Protein AF-A0AAF0S2F6-F1 (afdb_monomer_lite)

pLDDT: mean 93.18, std 7.55, range [54.91, 98.75]

Radius of gyration: 14.47 Å; chains: 1; bounding box: 45×30×40 Å

Sequence (136 aa):
MTTYDRIAYRNGTSTPASVTVEMDLTSPDHQVRYTVTVLLLGTEHTATAYDAFEALSLVRTALDREGWLLGVQGARIDVWASNMARQQGGGMRAYRLRRGRRPRFKDLVDVFAPADECLSTVQAQRAFVKAKFPDA

Structure (mmCIF, N/CA/C/O backbone):
data_AF-A0AAF0S2F6-F1
#
_entry.id   AF-A0AAF0S2F6-F1
#
loop_
_atom_site.group_PDB
_atom_site.id
_atom_site.type_symbol
_atom_site.label_atom_id
_atom_site.label_alt_id
_atom_site.label_comp_id
_atom_site.label_asym_id
_atom_site.label_entity_id
_atom_site.label_seq_id
_atom_site.pdbx_PDB_ins_code
_atom_site.Cartn_x
_atom_site.Cartn_y
_atom_site.Cartn_z
_atom_site.occupancy
_atom_site.B_iso_or_equiv
_atom_site.auth_seq_id
_atom_site.auth_comp_id
_atom_site.auth_asym_id
_atom_site.auth_atom_id
_atom_site.pdbx_PDB_model_num
ATOM 1 N N . MET A 1 1 ? 9.903 13.432 3.931 1.00 91.12 1 MET A N 1
ATOM 2 C CA . MET A 1 1 ? 8.656 12.893 4.509 1.00 91.12 1 MET A CA 1
ATOM 3 C C . MET A 1 1 ? 7.473 13.479 3.755 1.00 91.12 1 MET A C 1
ATOM 5 O O . MET A 1 1 ? 7.489 14.677 3.502 1.00 91.12 1 MET A O 1
ATOM 9 N N . THR A 1 2 ? 6.490 12.660 3.384 1.00 96.25 2 THR A N 1
ATOM 10 C CA . THR A 1 2 ? 5.222 13.098 2.772 1.00 96.25 2 THR A CA 1
ATOM 11 C C . THR A 1 2 ? 4.067 12.391 3.468 1.00 96.25 2 THR A C 1
ATOM 13 O O . THR A 1 2 ? 4.144 11.180 3.655 1.00 96.25 2 THR A O 1
ATOM 16 N N . THR A 1 3 ? 3.003 13.114 3.811 1.00 97.75 3 THR A N 1
ATOM 17 C CA . THR A 1 3 ? 1.815 12.553 4.470 1.00 97.75 3 THR A CA 1
ATOM 18 C C . THR A 1 3 ? 0.588 12.711 3.581 1.00 97.75 3 THR A C 1
ATOM 20 O O . THR A 1 3 ? 0.428 13.717 2.891 1.00 97.75 3 THR A O 1
ATOM 23 N N . TYR A 1 4 ? -0.268 11.696 3.588 1.00 98.12 4 TYR A N 1
ATOM 24 C CA . TYR A 1 4 ? -1.464 11.599 2.772 1.00 98.12 4 TYR A CA 1
ATOM 25 C C . TYR A 1 4 ? -2.674 11.255 3.641 1.00 98.12 4 TYR A C 1
ATOM 27 O O . TYR A 1 4 ? -2.696 10.199 4.276 1.00 98.12 4 TYR A O 1
ATOM 35 N N . ASP A 1 5 ? -3.713 12.084 3.589 1.00 98.25 5 ASP A N 1
ATOM 36 C CA . ASP A 1 5 ? -5.008 11.748 4.183 1.00 98.25 5 ASP A CA 1
ATOM 37 C C . ASP A 1 5 ? -5.757 10.782 3.273 1.00 98.25 5 ASP A C 1
ATOM 39 O O . ASP A 1 5 ? -6.025 11.068 2.102 1.00 98.25 5 ASP A O 1
ATOM 43 N N . ARG A 1 6 ? -6.057 9.595 3.786 1.00 98.12 6 ARG A N 1
ATOM 44 C CA . ARG A 1 6 ? -6.704 8.512 3.050 1.00 98.12 6 ARG A CA 1
ATOM 45 C C . ARG A 1 6 ? -7.872 7.957 3.843 1.00 98.12 6 ARG A C 1
ATOM 47 O O . ARG A 1 6 ? -8.136 8.338 4.978 1.00 98.12 6 ARG A O 1
ATOM 54 N N . ILE A 1 7 ? -8.597 7.061 3.197 1.00 98.31 7 ILE A N 1
ATOM 55 C CA . ILE A 1 7 ? -9.721 6.350 3.787 1.00 98.31 7 ILE A CA 1
ATOM 56 C C . ILE A 1 7 ? -9.355 4.874 3.835 1.00 98.31 7 ILE A C 1
ATOM 58 O O . ILE A 1 7 ? -8.793 4.358 2.876 1.00 98.31 7 ILE A O 1
ATOM 62 N N . ALA A 1 8 ? -9.652 4.191 4.932 1.00 97.94 8 ALA A N 1
ATOM 63 C CA . ALA A 1 8 ? -9.626 2.737 5.009 1.00 97.94 8 ALA A CA 1
ATOM 64 C C . ALA A 1 8 ? -11.059 2.201 5.027 1.00 97.94 8 ALA A C 1
ATOM 66 O O . ALA A 1 8 ? -11.951 2.809 5.622 1.00 97.94 8 ALA A O 1
ATOM 67 N N . TYR A 1 9 ? -11.274 1.058 4.383 1.00 98.06 9 TYR A N 1
ATOM 68 C CA . TYR A 1 9 ? -12.586 0.450 4.191 1.00 98.06 9 TYR A CA 1
ATOM 69 C C . TYR A 1 9 ? -12.634 -0.943 4.815 1.00 98.06 9 TYR A C 1
ATOM 71 O O . TYR A 1 9 ? -11.701 -1.727 4.656 1.00 98.06 9 TYR A O 1
ATOM 79 N N . ARG A 1 10 ? -13.734 -1.269 5.495 1.00 96.50 10 ARG A N 1
ATOM 80 C CA . ARG A 1 10 ? -14.004 -2.601 6.053 1.00 96.50 10 ARG A CA 1
ATOM 81 C C . ARG A 1 10 ? -15.504 -2.847 6.105 1.00 96.50 10 ARG A C 1
ATOM 83 O O . ARG A 1 10 ? -16.221 -2.095 6.754 1.00 96.50 10 ARG A O 1
ATOM 90 N N . ASN A 1 11 ? -15.971 -3.914 5.454 1.00 91.06 11 ASN A N 1
ATOM 91 C CA . ASN A 1 11 ? -17.368 -4.377 5.492 1.00 91.06 11 ASN A CA 1
ATOM 92 C C . ASN A 1 11 ? -18.421 -3.272 5.247 1.00 91.06 11 ASN A C 1
ATOM 94 O O . ASN A 1 11 ? -19.433 -3.215 5.938 1.00 91.06 11 ASN A O 1
ATOM 98 N N . GLY A 1 12 ? -18.177 -2.381 4.280 1.00 88.00 12 GLY A N 1
ATOM 99 C CA . GLY A 1 12 ? -19.084 -1.270 3.949 1.00 88.00 12 GLY A CA 1
ATOM 100 C C . GLY A 1 12 ? -18.919 -0.016 4.816 1.00 88.00 12 GLY A C 1
ATOM 101 O O . GLY A 1 12 ? -19.514 1.011 4.507 1.00 88.00 12 GLY A O 1
ATOM 102 N N . THR A 1 13 ? -18.074 -0.062 5.847 1.00 93.12 13 THR A N 1
ATOM 103 C CA . THR A 1 13 ? -17.700 1.101 6.658 1.00 93.12 13 THR A CA 1
ATOM 104 C C . THR A 1 13 ? -16.401 1.713 6.149 1.00 93.12 13 THR A C 1
ATOM 106 O O . THR A 1 13 ? -15.488 0.998 5.731 1.00 93.12 13 THR A O 1
ATOM 109 N N . SER A 1 14 ? -16.296 3.037 6.234 1.00 96.31 14 SER A N 1
ATOM 110 C CA . SER A 1 14 ? -15.080 3.798 5.950 1.00 96.31 14 SER A CA 1
ATOM 111 C C . SER A 1 14 ? -14.609 4.563 7.183 1.00 96.31 14 SER A C 1
ATOM 113 O O . SER A 1 14 ? -15.433 5.097 7.923 1.00 96.31 14 SER A O 1
ATOM 115 N N . THR A 1 15 ? -13.299 4.681 7.371 1.00 97.69 15 THR A N 1
ATOM 116 C CA . THR A 1 15 ? -12.700 5.521 8.415 1.00 97.69 15 THR A CA 1
ATOM 117 C C . THR A 1 15 ? -11.495 6.285 7.865 1.00 97.69 15 THR A C 1
ATOM 119 O O . THR A 1 15 ? -10.805 5.760 6.986 1.00 97.69 15 THR A O 1
ATOM 122 N N . PRO A 1 16 ? -11.206 7.501 8.358 1.00 98.31 16 PRO A N 1
ATOM 123 C CA . PRO A 1 16 ? -9.965 8.189 8.033 1.00 98.31 16 PRO A CA 1
ATOM 124 C C . PRO A 1 16 ? -8.732 7.374 8.436 1.00 98.31 16 PRO A C 1
ATOM 126 O O . PRO A 1 16 ? -8.736 6.679 9.457 1.00 98.31 16 PRO A O 1
ATOM 129 N N . ALA A 1 17 ? -7.682 7.494 7.632 1.00 98.19 17 ALA A N 1
ATOM 130 C CA . ALA A 1 17 ? -6.355 6.957 7.879 1.00 98.19 17 ALA A CA 1
ATOM 131 C C . ALA A 1 17 ? -5.308 7.957 7.381 1.00 98.19 17 ALA A C 1
ATOM 133 O O . ALA A 1 17 ? -5.474 8.543 6.311 1.00 98.19 17 ALA A O 1
ATOM 134 N N . SER A 1 18 ? -4.208 8.117 8.106 1.00 98.44 18 SER A N 1
ATOM 135 C CA . SER A 1 18 ? -3.081 8.931 7.644 1.00 98.44 18 SER A CA 1
ATOM 136 C C . SER A 1 18 ? -1.962 8.014 7.180 1.00 98.44 18 SER A C 1
ATOM 138 O O . SER A 1 18 ? -1.573 7.100 7.901 1.00 98.44 18 SER A O 1
ATOM 140 N N . VAL A 1 19 ? -1.451 8.242 5.973 1.00 98.62 19 VAL A N 1
ATOM 141 C CA . VAL A 1 19 ? -0.334 7.480 5.405 1.00 98.62 19 VAL A CA 1
ATOM 142 C C . VAL A 1 19 ? 0.876 8.394 5.319 1.00 98.62 19 VAL A C 1
ATOM 144 O O . VAL A 1 19 ? 0.853 9.361 4.563 1.00 98.62 19 VAL A O 1
ATOM 147 N N . THR A 1 20 ? 1.938 8.088 6.049 1.00 98.56 20 THR A N 1
ATOM 148 C CA . THR A 1 20 ? 3.205 8.821 5.997 1.00 98.56 20 THR A CA 1
ATOM 149 C C . THR A 1 20 ? 4.248 7.978 5.280 1.00 98.56 20 THR A C 1
ATOM 151 O O . THR A 1 20 ? 4.381 6.784 5.538 1.00 98.56 20 THR A O 1
ATOM 154 N N . VAL A 1 21 ? 4.969 8.600 4.350 1.00 97.94 21 VAL A N 1
ATOM 155 C CA . VAL A 1 21 ? 6.033 7.983 3.561 1.00 97.94 21 VAL A CA 1
ATOM 156 C C . VAL A 1 21 ? 7.319 8.761 3.778 1.00 97.94 21 VAL A C 1
ATOM 158 O O . VAL A 1 21 ? 7.416 9.964 3.501 1.00 97.94 21 VAL A O 1
ATOM 161 N N . GLU A 1 22 ? 8.328 8.055 4.253 1.00 96.75 22 GLU A N 1
ATOM 162 C CA . GLU A 1 22 ? 9.657 8.575 4.518 1.00 96.75 22 GLU A CA 1
ATOM 163 C C . GLU A 1 22 ? 10.671 7.843 3.657 1.00 96.75 22 GLU A C 1
ATOM 165 O O . GLU A 1 22 ? 10.568 6.639 3.443 1.00 96.75 22 GLU A O 1
ATOM 170 N N . MET A 1 23 ? 11.633 8.600 3.142 1.00 94.25 23 MET A N 1
ATOM 171 C CA . MET A 1 23 ? 12.762 8.079 2.391 1.00 94.25 23 MET A CA 1
ATOM 172 C C . MET A 1 23 ? 14.011 8.406 3.192 1.00 94.25 23 MET A C 1
ATOM 174 O O . MET A 1 23 ? 14.263 9.579 3.476 1.00 94.25 23 MET A O 1
ATOM 178 N N . ASP A 1 24 ? 14.764 7.374 3.537 1.00 91.19 24 ASP A N 1
ATOM 179 C CA . ASP A 1 24 ? 16.076 7.478 4.145 1.00 91.19 24 ASP A CA 1
ATOM 180 C C . ASP A 1 24 ? 17.153 7.239 3.079 1.00 91.19 24 ASP A C 1
ATOM 182 O O . ASP A 1 24 ? 17.172 6.206 2.402 1.00 91.19 24 ASP A O 1
ATOM 186 N N . LEU A 1 25 ? 18.029 8.232 2.926 1.00 85.38 25 LEU A N 1
ATOM 187 C CA . LEU A 1 25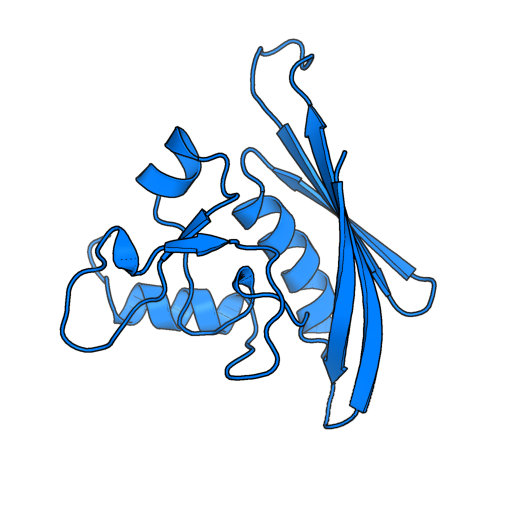 ? 19.181 8.223 2.024 1.00 85.38 25 LEU A CA 1
ATOM 188 C C . LEU A 1 25 ? 20.513 8.124 2.784 1.00 85.38 25 LEU A C 1
ATOM 190 O O . LEU A 1 25 ? 21.562 8.069 2.148 1.00 85.38 25 LEU A O 1
ATOM 194 N N . THR A 1 26 ? 20.497 8.149 4.120 1.00 83.19 26 THR A N 1
ATOM 195 C CA . THR A 1 26 ? 21.704 8.238 4.955 1.00 83.19 26 THR A CA 1
ATOM 196 C C . THR A 1 26 ? 22.139 6.891 5.525 1.00 83.19 26 THR A C 1
ATOM 198 O O . THR A 1 26 ? 23.084 6.835 6.315 1.00 83.19 26 THR A O 1
ATOM 201 N N . SER A 1 27 ? 21.485 5.799 5.115 1.00 75.75 27 SER A N 1
ATOM 202 C CA . SER A 1 27 ? 21.837 4.452 5.556 1.00 75.75 27 SER A CA 1
ATOM 203 C C . SER A 1 27 ? 23.318 4.131 5.252 1.00 75.75 27 SER A C 1
ATOM 205 O O . SER A 1 27 ? 23.791 4.406 4.145 1.00 75.75 27 SER A O 1
ATOM 207 N N . PRO A 1 28 ? 24.076 3.534 6.200 1.00 77.62 28 PRO A N 1
ATOM 208 C CA . PRO A 1 28 ? 25.525 3.313 6.060 1.00 77.62 28 PRO A CA 1
ATOM 209 C C . PRO A 1 28 ? 25.910 2.415 4.877 1.00 77.62 28 PRO A C 1
ATOM 211 O O . PRO A 1 28 ? 27.016 2.500 4.345 1.00 77.62 28 PRO A O 1
ATOM 214 N N . ASP A 1 29 ? 24.986 1.549 4.460 1.00 84.94 29 ASP A N 1
ATOM 215 C CA . ASP A 1 29 ? 25.118 0.658 3.306 1.00 84.94 29 ASP A CA 1
ATOM 216 C C . ASP A 1 29 ? 24.855 1.367 1.960 1.00 84.94 29 ASP A C 1
ATOM 218 O O . ASP A 1 29 ? 24.929 0.726 0.913 1.00 84.94 29 ASP A O 1
ATOM 222 N N . HIS A 1 30 ? 24.581 2.680 1.979 1.00 77.38 30 HIS A N 1
ATOM 223 C CA . HIS A 1 30 ? 24.186 3.508 0.834 1.00 77.38 30 HIS A CA 1
ATOM 224 C C . HIS A 1 30 ? 22.919 3.005 0.120 1.00 77.38 30 HIS A C 1
ATOM 226 O O . HIS A 1 30 ? 22.657 3.374 -1.029 1.00 77.38 30 HIS A O 1
ATOM 232 N N . GLN A 1 31 ? 22.120 2.159 0.778 1.00 84.38 31 GLN A N 1
ATOM 233 C CA . GLN A 1 31 ? 20.863 1.666 0.231 1.00 84.38 31 GLN A CA 1
ATOM 234 C C . GLN A 1 31 ? 19.727 2.589 0.651 1.00 84.38 31 GLN A C 1
ATOM 236 O O . GLN A 1 31 ? 19.536 2.883 1.829 1.00 84.38 31 GLN A O 1
ATOM 241 N N . VAL A 1 32 ? 18.935 3.020 -0.328 1.00 88.81 32 VAL A N 1
ATOM 242 C CA . VAL A 1 32 ? 17.727 3.799 -0.057 1.00 88.81 32 VAL A CA 1
ATOM 243 C C . VAL A 1 32 ? 16.711 2.914 0.657 1.00 88.81 32 VAL A C 1
ATOM 245 O O . VAL A 1 32 ? 16.420 1.801 0.206 1.00 88.81 32 VAL A O 1
ATOM 248 N N . ARG A 1 33 ? 16.144 3.420 1.752 1.00 93.06 33 ARG A N 1
ATOM 249 C CA . ARG A 1 33 ? 15.060 2.757 2.481 1.00 93.06 33 ARG A CA 1
ATOM 250 C C . ARG A 1 33 ? 13.826 3.638 2.498 1.00 93.06 33 ARG A C 1
ATOM 252 O O . ARG A 1 33 ? 13.908 4.851 2.652 1.00 93.06 33 ARG A O 1
ATOM 259 N N . TYR A 1 34 ? 12.675 3.007 2.347 1.00 96.06 34 TYR A N 1
ATOM 260 C CA . TYR A 1 34 ? 11.375 3.640 2.449 1.00 96.06 34 TYR A CA 1
ATOM 261 C C . TYR A 1 34 ? 10.661 3.099 3.668 1.00 96.06 34 TYR A C 1
ATOM 263 O O . TYR A 1 34 ? 10.489 1.886 3.784 1.00 96.06 34 TYR A O 1
ATOM 271 N N . THR A 1 35 ? 10.212 3.997 4.532 1.00 97.69 35 THR A N 1
ATOM 272 C CA . THR A 1 35 ? 9.338 3.672 5.655 1.00 97.69 35 THR A CA 1
ATOM 273 C C . THR A 1 35 ? 7.944 4.181 5.337 1.00 97.69 35 THR A C 1
ATOM 275 O O . THR A 1 35 ? 7.761 5.348 4.991 1.00 97.69 35 THR A O 1
ATOM 278 N N . VAL A 1 36 ? 6.962 3.288 5.419 1.00 98.56 36 VAL A N 1
ATOM 279 C CA . VAL A 1 36 ? 5.545 3.631 5.313 1.00 98.56 36 VAL A CA 1
ATOM 280 C C . VAL A 1 36 ? 4.914 3.396 6.673 1.00 98.56 36 VAL A C 1
ATOM 282 O O . VAL A 1 36 ? 5.032 2.300 7.218 1.00 98.56 36 VAL A O 1
ATOM 285 N N . THR A 1 37 ? 4.224 4.412 7.176 1.00 98.75 37 THR A N 1
ATOM 286 C CA . THR A 1 37 ? 3.448 4.368 8.415 1.00 98.75 37 THR A CA 1
ATOM 287 C C . THR A 1 37 ? 1.995 4.664 8.086 1.00 98.75 37 THR A C 1
ATOM 289 O O . THR A 1 37 ? 1.701 5.654 7.417 1.00 98.75 37 THR A O 1
ATOM 292 N N . VAL A 1 38 ? 1.078 3.817 8.544 1.00 98.69 38 VAL A N 1
ATOM 293 C CA . VAL A 1 38 ? -0.365 4.050 8.455 1.00 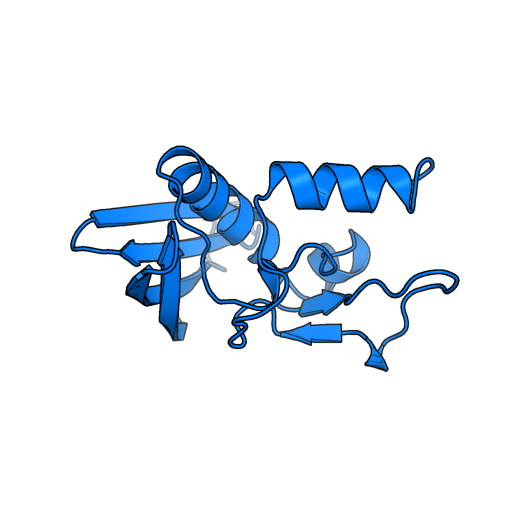98.69 38 VAL A CA 1
ATOM 294 C C . VAL A 1 38 ? -0.923 4.184 9.862 1.00 98.69 38 VAL A C 1
ATOM 296 O O . VAL A 1 38 ? -0.891 3.223 10.627 1.00 98.69 38 VAL A O 1
ATOM 299 N N . LEU A 1 39 ? -1.453 5.361 10.185 1.00 98.56 39 LEU A N 1
ATOM 300 C CA . LEU A 1 39 ? -2.220 5.599 11.401 1.00 98.56 39 LEU A CA 1
ATOM 301 C C . LEU A 1 39 ? -3.700 5.353 11.103 1.00 98.56 39 LEU A C 1
ATOM 303 O O . LEU A 1 39 ? -4.306 6.066 10.299 1.00 98.56 39 LEU A O 1
ATOM 307 N N . LEU A 1 40 ? -4.280 4.350 11.756 1.00 97.88 40 LEU A N 1
ATOM 308 C CA . LEU A 1 40 ? -5.664 3.931 11.583 1.00 97.88 40 LEU A CA 1
ATOM 309 C C . LEU A 1 40 ? -6.291 3.681 12.954 1.00 97.88 40 LEU A C 1
ATOM 311 O O . LEU A 1 40 ? -5.809 2.852 13.717 1.00 97.88 40 LEU A O 1
ATOM 315 N N . LEU A 1 41 ? -7.377 4.392 13.274 1.00 96.12 41 LEU A N 1
ATOM 316 C CA . LEU A 1 41 ? -8.096 4.236 14.551 1.00 96.12 41 LEU A CA 1
ATOM 317 C C . LEU A 1 41 ? -7.183 4.355 15.793 1.00 96.12 41 LEU A C 1
ATOM 319 O O . LEU A 1 41 ? -7.358 3.638 16.775 1.00 96.12 41 LEU A O 1
ATOM 323 N N . GLY A 1 42 ? -6.184 5.242 15.738 1.00 95.75 42 GLY A N 1
ATOM 324 C CA . GLY A 1 42 ? -5.210 5.433 16.820 1.00 95.75 42 GLY A CA 1
ATOM 325 C C . GLY A 1 42 ? -4.128 4.351 16.914 1.00 95.75 42 GLY A C 1
ATOM 326 O O . GLY A 1 42 ? -3.303 4.412 17.818 1.00 95.75 42 GLY A O 1
ATOM 327 N N . THR A 1 43 ? -4.113 3.383 15.994 1.00 97.25 43 THR A N 1
ATOM 328 C CA . THR A 1 43 ? -3.083 2.340 15.899 1.00 97.25 43 THR A CA 1
ATOM 329 C C . THR A 1 43 ? -2.152 2.635 14.729 1.00 97.25 43 THR A C 1
ATOM 331 O O . THR A 1 43 ? -2.608 2.951 13.629 1.00 97.25 43 THR A O 1
ATOM 334 N N . GLU A 1 44 ? -0.843 2.543 14.961 1.00 98.00 44 GLU A N 1
ATOM 335 C CA . GLU A 1 44 ? 0.171 2.706 13.920 1.00 98.00 44 GLU A CA 1
ATOM 336 C C . GLU A 1 44 ? 0.613 1.356 13.356 1.00 98.00 44 GLU A C 1
ATOM 338 O O . GLU A 1 44 ? 0.973 0.435 14.090 1.00 98.00 44 GLU A O 1
ATOM 343 N N . HIS A 1 45 ? 0.640 1.267 12.029 1.00 98.50 45 HIS A N 1
ATOM 344 C CA . HIS A 1 45 ? 1.186 0.136 11.291 1.00 98.50 45 HIS A CA 1
ATOM 345 C C . HIS A 1 45 ? 2.346 0.627 10.432 1.00 98.50 45 HIS A C 1
ATOM 347 O O . HIS A 1 45 ? 2.141 1.378 9.477 1.00 98.50 45 HIS A O 1
ATOM 353 N N . THR A 1 46 ? 3.557 0.180 10.755 1.00 98.50 46 THR A N 1
ATOM 354 C CA . THR A 1 46 ? 4.787 0.676 10.129 1.00 98.50 46 THR A CA 1
ATOM 355 C C . THR A 1 46 ? 5.596 -0.464 9.538 1.00 98.50 46 THR A C 1
ATOM 357 O O . THR A 1 46 ? 5.733 -1.526 10.146 1.00 98.50 46 THR A O 1
ATOM 360 N N . ALA A 1 47 ? 6.155 -0.240 8.352 1.00 98.38 47 ALA A N 1
ATOM 361 C CA . ALA A 1 47 ? 7.124 -1.143 7.750 1.00 98.38 47 ALA A CA 1
ATOM 362 C C . ALA A 1 47 ? 8.152 -0.380 6.914 1.00 98.38 47 ALA A C 1
ATOM 364 O O . ALA A 1 47 ? 7.841 0.642 6.298 1.00 98.38 47 ALA A O 1
ATOM 365 N N . THR A 1 48 ? 9.361 -0.935 6.850 1.0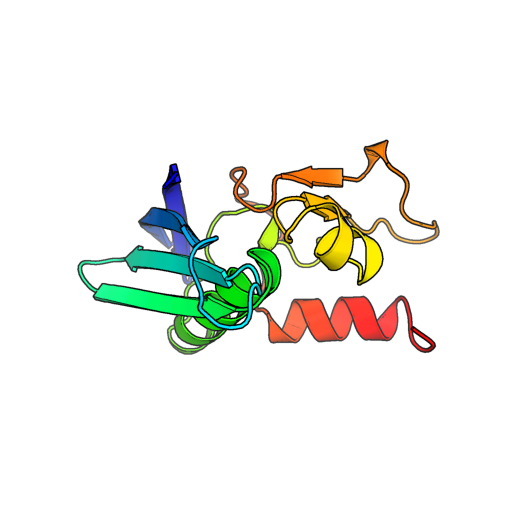0 97.06 48 THR A N 1
ATOM 366 C CA . THR A 1 48 ? 10.471 -0.403 6.058 1.00 97.06 48 THR A CA 1
ATOM 367 C C . THR A 1 48 ? 10.900 -1.415 5.002 1.00 97.06 48 THR A C 1
ATOM 369 O O . THR A 1 48 ? 11.019 -2.607 5.289 1.00 97.06 48 THR A O 1
ATOM 372 N N . ALA A 1 49 ? 11.153 -0.947 3.782 1.00 95.81 49 ALA A N 1
ATOM 373 C CA . ALA A 1 49 ? 11.650 -1.760 2.674 1.00 95.81 49 ALA A CA 1
ATOM 374 C C . ALA A 1 49 ? 12.545 -0.940 1.730 1.00 95.81 49 ALA A C 1
ATOM 376 O O . ALA A 1 49 ? 12.730 0.258 1.916 1.00 95.81 49 ALA A O 1
ATOM 377 N N . TYR A 1 50 ? 13.089 -1.581 0.695 1.00 93.94 50 TYR A N 1
ATOM 378 C CA . TYR A 1 50 ? 13.923 -0.924 -0.323 1.00 93.94 50 TYR A CA 1
ATOM 379 C C . TYR A 1 50 ? 13.148 -0.023 -1.288 1.00 93.94 50 TYR A C 1
ATOM 381 O O . TYR A 1 50 ? 13.734 0.793 -1.994 1.00 93.94 50 TYR A O 1
ATOM 389 N N . ASP A 1 51 ? 11.826 -0.164 -1.326 1.00 95.44 51 ASP A N 1
ATOM 390 C CA . ASP A 1 51 ? 10.946 0.667 -2.131 1.00 95.44 51 ASP A CA 1
ATOM 391 C C . ASP A 1 51 ? 9.602 0.878 -1.428 1.00 95.44 51 ASP A C 1
ATOM 393 O O . ASP A 1 51 ? 9.158 0.056 -0.617 1.00 95.44 51 ASP A O 1
ATOM 397 N N . ALA A 1 52 ? 8.944 1.987 -1.756 1.00 96.75 52 ALA A N 1
ATOM 398 C CA . ALA A 1 52 ? 7.707 2.406 -1.116 1.00 96.75 52 ALA A CA 1
ATOM 399 C C . ALA A 1 52 ? 6.537 1.438 -1.360 1.00 96.75 52 ALA A C 1
ATOM 401 O O . ALA A 1 52 ? 5.663 1.320 -0.503 1.00 96.75 52 ALA A O 1
ATOM 402 N N . PHE A 1 53 ? 6.505 0.729 -2.497 1.00 97.69 53 PHE A N 1
ATOM 403 C CA . PHE A 1 53 ? 5.419 -0.204 -2.810 1.00 97.69 53 PHE A CA 1
ATOM 404 C C . PHE A 1 53 ? 5.509 -1.469 -1.952 1.00 97.69 53 PHE A C 1
ATOM 406 O O . PHE A 1 53 ? 4.485 -1.963 -1.475 1.00 97.69 53 PHE A O 1
ATOM 413 N N . GLU A 1 54 ? 6.715 -1.987 -1.718 1.00 97.38 54 GLU A N 1
ATOM 414 C CA . GLU A 1 54 ? 6.925 -3.107 -0.796 1.00 97.38 54 GLU A CA 1
ATOM 415 C C . GLU A 1 54 ? 6.645 -2.706 0.650 1.00 97.38 54 GLU A C 1
ATOM 417 O O . GLU A 1 54 ? 5.912 -3.417 1.332 1.00 97.38 54 GLU A O 1
ATOM 422 N N . ALA A 1 55 ? 7.147 -1.551 1.101 1.00 98.19 55 ALA A N 1
ATOM 423 C CA . ALA A 1 55 ? 6.863 -1.041 2.443 1.00 98.19 55 ALA A CA 1
ATOM 424 C C . ALA A 1 55 ? 5.345 -0.900 2.665 1.00 98.19 55 ALA A C 1
ATOM 426 O O . ALA A 1 55 ? 4.799 -1.423 3.637 1.00 98.19 55 ALA A O 1
ATOM 427 N N . LEU A 1 56 ? 4.634 -0.310 1.696 1.00 98.62 56 LEU A N 1
ATOM 428 C CA . LEU A 1 56 ? 3.173 -0.242 1.697 1.00 98.62 56 LEU A CA 1
ATOM 429 C C . LEU A 1 56 ? 2.522 -1.634 1.720 1.00 98.62 56 LEU A C 1
ATOM 431 O O . LEU A 1 56 ? 1.535 -1.837 2.422 1.00 98.62 56 LEU A O 1
ATOM 435 N N . SER A 1 57 ? 3.042 -2.598 0.958 1.00 98.44 57 SER A N 1
ATOM 436 C CA . SER A 1 57 ? 2.506 -3.965 0.912 1.00 98.44 57 SER A CA 1
ATOM 437 C C . SER A 1 57 ? 2.675 -4.698 2.246 1.00 98.44 57 SER A C 1
ATOM 439 O O . SER A 1 57 ? 1.782 -5.438 2.657 1.00 98.44 57 SER A O 1
ATOM 441 N N . LEU A 1 58 ? 3.783 -4.480 2.954 1.00 98.62 58 LEU A N 1
ATOM 442 C CA . LEU A 1 58 ? 4.011 -5.042 4.286 1.00 98.62 58 LEU A CA 1
ATOM 443 C C . LEU A 1 58 ? 3.028 -4.459 5.307 1.00 98.62 58 LEU A C 1
ATOM 445 O O . LEU A 1 58 ? 2.359 -5.227 6.000 1.00 98.62 58 LEU A O 1
ATOM 449 N N . VAL A 1 59 ? 2.858 -3.131 5.327 1.00 98.56 59 VAL A N 1
ATOM 450 C CA . VAL A 1 59 ? 1.851 -2.471 6.177 1.00 98.56 59 VAL A CA 1
ATOM 451 C C . VAL A 1 59 ? 0.445 -2.974 5.858 1.00 98.56 59 VAL A C 1
ATOM 453 O O . VAL A 1 59 ? -0.294 -3.387 6.750 1.00 98.56 59 VAL A O 1
ATOM 456 N N . ARG A 1 60 ? 0.077 -3.022 4.575 1.00 98.56 60 ARG A N 1
ATOM 457 C CA . ARG A 1 60 ? -1.237 -3.516 4.146 1.00 98.56 60 ARG A CA 1
ATOM 458 C C . ARG A 1 60 ? -1.470 -4.976 4.495 1.00 98.56 60 ARG A C 1
ATOM 460 O O . ARG A 1 60 ? -2.593 -5.327 4.805 1.00 98.56 60 ARG A O 1
ATOM 467 N N . THR A 1 61 ? -0.439 -5.817 4.514 1.00 98.56 61 THR A N 1
ATOM 468 C CA . THR A 1 61 ? -0.590 -7.213 4.952 1.00 98.56 61 THR A CA 1
ATOM 469 C C . THR A 1 61 ? -1.012 -7.298 6.424 1.00 98.56 61 THR A C 1
ATOM 471 O O . THR A 1 61 ? -1.732 -8.223 6.792 1.00 98.56 61 THR A O 1
ATOM 474 N N . ALA A 1 62 ? -0.595 -6.353 7.277 1.00 98.06 62 ALA A N 1
ATOM 475 C CA . ALA A 1 62 ? -1.106 -6.257 8.646 1.00 98.06 62 ALA A CA 1
ATOM 476 C C . ALA A 1 62 ? -2.581 -5.818 8.658 1.00 98.06 62 ALA A C 1
ATOM 478 O O . ALA A 1 62 ? -3.410 -6.520 9.229 1.00 98.06 62 ALA A O 1
ATOM 479 N N . LEU A 1 63 ? -2.916 -4.748 7.930 1.00 98.06 63 LEU A N 1
ATOM 480 C CA . LEU A 1 63 ? -4.293 -4.245 7.805 1.00 98.06 63 LEU A CA 1
ATOM 481 C C . LEU A 1 63 ? -5.268 -5.294 7.239 1.00 98.06 63 LEU A C 1
ATOM 483 O O . LEU A 1 63 ? -6.381 -5.444 7.739 1.00 98.06 63 LEU A O 1
ATOM 487 N N . ASP A 1 64 ? -4.836 -6.068 6.241 1.00 97.69 64 ASP A N 1
ATOM 488 C CA . ASP A 1 64 ? -5.620 -7.132 5.609 1.00 97.69 64 ASP A CA 1
ATOM 489 C C . ASP A 1 64 ? -6.034 -8.205 6.633 1.00 97.69 64 ASP A C 1
ATOM 491 O O . ASP A 1 64 ? -7.157 -8.708 6.578 1.00 97.69 64 ASP A O 1
ATOM 495 N N . ARG A 1 65 ? -5.159 -8.540 7.599 1.00 97.06 65 ARG A N 1
ATOM 496 C CA . ARG A 1 65 ? -5.471 -9.498 8.682 1.00 97.06 65 ARG A CA 1
ATOM 497 C C . ARG A 1 65 ? -6.540 -8.971 9.637 1.00 97.06 65 ARG A C 1
ATOM 499 O O . ARG A 1 65 ? -7.252 -9.760 10.247 1.00 97.06 65 ARG A O 1
ATOM 506 N N . GLU A 1 66 ? -6.667 -7.654 9.738 1.00 96.38 66 GLU A N 1
ATOM 507 C CA . GLU A 1 66 ? -7.685 -6.959 10.532 1.00 96.38 66 GLU A CA 1
ATOM 508 C C . GLU A 1 66 ? -8.962 -6.658 9.721 1.00 96.38 66 GLU A C 1
ATOM 510 O O . GLU A 1 66 ? -9.931 -6.086 10.240 1.00 96.38 66 GLU A O 1
ATOM 515 N N . GLY A 1 67 ? -8.976 -7.055 8.443 1.00 97.12 67 GLY A N 1
ATOM 516 C CA . GLY A 1 67 ? -10.081 -6.863 7.509 1.00 97.12 67 GLY A CA 1
ATOM 517 C C . GLY A 1 67 ? -10.160 -5.464 6.894 1.00 97.12 67 GLY A C 1
ATOM 518 O O . GLY A 1 67 ? -11.187 -5.131 6.303 1.00 97.12 67 GLY A O 1
ATOM 519 N N . TRP A 1 68 ? -9.123 -4.636 7.036 1.00 98.19 68 TRP A N 1
ATOM 520 C CA . TRP A 1 68 ? -9.082 -3.279 6.492 1.00 98.19 68 TRP A CA 1
ATOM 521 C C . TRP A 1 68 ? -8.403 -3.227 5.125 1.00 98.19 68 TRP A C 1
ATOM 523 O O . TRP A 1 68 ? -7.296 -3.722 4.942 1.00 98.19 68 TRP A O 1
ATOM 533 N N . LEU A 1 69 ? -9.035 -2.533 4.180 1.00 98.44 69 LEU A N 1
ATOM 534 C CA . LEU A 1 69 ? -8.472 -2.206 2.875 1.00 98.44 69 LEU A CA 1
ATOM 535 C C . LEU A 1 69 ? -8.158 -0.711 2.812 1.00 98.44 69 LEU A C 1
ATOM 537 O O . LEU A 1 69 ? -9.054 0.126 2.908 1.00 98.44 69 LEU A O 1
ATOM 541 N N . LEU A 1 70 ? -6.885 -0.365 2.636 1.00 98.56 70 LEU A N 1
ATOM 542 C CA . LEU A 1 70 ? -6.450 1.027 2.526 1.00 98.56 70 LEU A CA 1
ATOM 543 C C . LEU A 1 70 ? -6.818 1.622 1.156 1.00 98.56 70 LEU A C 1
ATOM 545 O O . LEU A 1 70 ? -6.511 1.040 0.119 1.00 98.56 70 LEU A O 1
ATOM 549 N N . GLY A 1 71 ? -7.424 2.805 1.146 1.00 98.44 71 GLY A N 1
ATOM 550 C CA . GLY A 1 71 ? -7.938 3.510 -0.029 1.00 98.44 71 GLY A CA 1
ATOM 551 C C . GLY A 1 71 ? -6.879 4.255 -0.834 1.00 98.44 71 GLY A C 1
ATOM 552 O O . GLY A 1 71 ? -6.922 5.480 -0.974 1.00 98.44 71 GLY A O 1
ATOM 553 N N . VAL A 1 72 ? -5.905 3.512 -1.355 1.00 98.69 72 VAL A N 1
ATOM 554 C CA . VAL A 1 72 ? -4.839 4.026 -2.223 1.00 98.69 72 VAL A CA 1
ATOM 555 C C . VAL A 1 72 ? -4.755 3.222 -3.516 1.00 98.69 72 VAL A C 1
ATOM 557 O O . VAL A 1 72 ? -5.087 2.038 -3.546 1.00 98.69 72 VAL A O 1
ATOM 560 N N . GLN A 1 73 ? -4.273 3.831 -4.600 1.00 98.56 73 GLN A N 1
ATOM 561 C CA . GLN A 1 73 ? -4.104 3.154 -5.891 1.00 98.56 73 GLN A CA 1
ATOM 562 C C . GLN A 1 73 ? -3.250 1.889 -5.766 1.00 98.56 73 GLN A C 1
ATOM 564 O O . GLN A 1 73 ? -3.580 0.868 -6.366 1.00 98.56 73 GLN A O 1
ATOM 569 N N . GLY A 1 74 ? -2.203 1.919 -4.935 1.00 97.94 74 GLY A N 1
ATOM 570 C CA . GLY A 1 74 ? -1.360 0.763 -4.636 1.00 97.94 74 GLY A CA 1
ATOM 571 C C . GLY A 1 74 ? -2.106 -0.425 -4.028 1.00 97.94 74 GLY A C 1
ATOM 572 O O . GLY A 1 74 ? -1.565 -1.527 -4.039 1.00 97.94 74 GLY A O 1
ATOM 573 N N . ALA A 1 75 ? -3.337 -0.233 -3.542 1.00 98.25 75 ALA A N 1
ATOM 574 C CA . ALA A 1 75 ? -4.189 -1.270 -2.972 1.00 98.25 75 ALA A CA 1
ATOM 575 C C . ALA A 1 75 ? -5.238 -1.852 -3.921 1.00 98.25 75 ALA A C 1
ATOM 577 O O . ALA A 1 75 ? -5.953 -2.787 -3.557 1.00 98.25 75 ALA A O 1
ATOM 578 N N . ARG A 1 76 ? -5.323 -1.351 -5.154 1.00 98.31 76 ARG A N 1
ATOM 579 C CA . ARG A 1 76 ? -6.238 -1.903 -6.152 1.00 98.31 76 ARG A CA 1
ATOM 580 C C . ARG A 1 76 ? -5.760 -3.257 -6.661 1.00 98.31 76 ARG A C 1
ATOM 582 O O . ARG A 1 76 ? -4.587 -3.408 -6.994 1.00 98.31 76 ARG A O 1
ATOM 589 N N . ILE A 1 77 ? -6.667 -4.217 -6.838 1.00 97.62 77 ILE A N 1
ATOM 590 C CA . ILE A 1 77 ? -6.346 -5.557 -7.364 1.00 97.62 77 ILE A CA 1
ATOM 591 C C . ILE A 1 77 ? -5.597 -5.512 -8.704 1.00 97.62 77 ILE A C 1
ATOM 593 O O . ILE A 1 77 ? -4.750 -6.357 -8.981 1.00 97.62 77 ILE A O 1
ATOM 597 N N . ASP A 1 78 ? -5.896 -4.503 -9.525 1.00 96.12 78 ASP A N 1
ATOM 598 C CA . ASP A 1 78 ? -5.328 -4.305 -10.850 1.00 96.12 78 ASP A CA 1
ATOM 599 C C . ASP A 1 78 ? -4.087 -3.404 -10.858 1.00 96.12 78 ASP A C 1
ATOM 601 O O . ASP A 1 78 ? -3.674 -2.999 -11.936 1.00 96.12 78 ASP A O 1
ATOM 605 N N . VAL A 1 79 ? -3.470 -3.083 -9.718 1.00 96.94 79 VAL A N 1
ATOM 606 C CA . VAL A 1 79 ? -2.259 -2.245 -9.648 1.00 96.94 79 VAL A CA 1
ATOM 607 C C . VAL A 1 79 ? -1.081 -3.035 -9.085 1.00 96.94 79 VAL A C 1
ATOM 609 O O . VAL A 1 79 ? -1.186 -3.664 -8.035 1.00 96.94 79 VAL A O 1
ATOM 612 N N . TRP A 1 80 ? 0.058 -2.987 -9.783 1.00 95.69 80 TRP A N 1
ATOM 613 C CA . TRP A 1 80 ? 1.290 -3.636 -9.335 1.00 95.69 80 TRP A CA 1
ATOM 614 C C . TRP A 1 80 ? 2.551 -2.902 -9.791 1.00 95.69 80 TRP A C 1
ATOM 616 O O . TRP A 1 80 ? 2.637 -2.426 -10.931 1.00 95.69 80 TRP A O 1
ATOM 626 N N . ALA A 1 81 ? 3.554 -2.835 -8.917 1.00 93.19 81 ALA A N 1
ATOM 627 C CA . ALA A 1 81 ? 4.861 -2.287 -9.253 1.00 93.19 81 ALA A CA 1
ATOM 628 C C . ALA A 1 81 ? 5.752 -3.368 -9.890 1.00 93.19 81 ALA A C 1
ATOM 630 O O . ALA A 1 81 ? 6.119 -4.354 -9.255 1.00 93.19 81 ALA A O 1
ATOM 631 N N . SER A 1 82 ? 6.115 -3.189 -11.163 1.00 86.00 82 SER A N 1
ATOM 632 C CA . SER A 1 82 ? 7.117 -4.045 -11.825 1.00 86.00 82 SER A CA 1
ATOM 633 C C . SER A 1 82 ? 8.501 -3.871 -11.191 1.00 86.00 82 SER A C 1
ATOM 635 O O . SER A 1 82 ? 8.798 -2.771 -10.723 1.00 86.00 82 SER A O 1
ATOM 637 N N . ASN A 1 83 ? 9.382 -4.873 -11.288 1.00 85.44 83 ASN A N 1
ATOM 638 C CA . ASN A 1 83 ? 10.768 -4.781 -10.797 1.00 85.44 83 ASN A CA 1
ATOM 639 C C . ASN A 1 83 ? 11.490 -3.520 -11.304 1.00 85.44 83 ASN A C 1
ATOM 641 O O . ASN A 1 83 ? 12.086 -2.793 -10.519 1.00 85.44 83 ASN A O 1
ATOM 645 N N . MET A 1 84 ? 11.341 -3.194 -12.591 1.00 81.88 84 MET A N 1
ATOM 646 C CA . MET A 1 84 ? 11.924 -1.986 -13.184 1.00 81.88 84 MET A CA 1
ATOM 647 C C . MET A 1 84 ? 11.364 -0.690 -12.570 1.00 81.88 84 MET A C 1
ATOM 649 O O . MET A 1 84 ? 12.122 0.224 -12.262 1.00 81.88 84 MET A O 1
ATOM 653 N N . ALA A 1 85 ? 10.047 -0.614 -12.350 1.00 81.25 85 ALA A N 1
ATOM 654 C CA . ALA A 1 85 ? 9.408 0.544 -11.710 1.00 81.25 85 ALA A CA 1
ATOM 655 C C . ALA A 1 85 ? 9.828 0.708 -10.239 1.00 81.25 85 ALA A C 1
ATOM 657 O O . ALA A 1 85 ? 9.985 1.833 -9.769 1.00 81.25 85 ALA A O 1
ATOM 658 N N . ARG A 1 86 ? 10.045 -0.403 -9.526 1.00 86.31 86 ARG A N 1
ATOM 659 C CA . ARG A 1 86 ? 10.563 -0.395 -8.151 1.00 86.31 86 ARG A CA 1
ATOM 660 C C . ARG A 1 86 ? 11.999 0.122 -8.112 1.00 86.31 86 ARG A C 1
ATOM 662 O O . ARG A 1 86 ? 12.280 1.037 -7.351 1.00 86.31 86 ARG A O 1
ATOM 669 N N . GLN A 1 87 ? 12.862 -0.392 -8.990 1.00 80.94 87 GLN A N 1
ATOM 670 C CA . GLN A 1 87 ? 14.277 -0.014 -9.055 1.00 80.94 87 GLN A CA 1
ATOM 671 C C . GLN A 1 87 ? 14.498 1.440 -9.499 1.00 80.94 87 GLN A C 1
ATOM 673 O O . GLN A 1 87 ? 15.307 2.136 -8.901 1.00 80.94 87 GLN A O 1
ATOM 678 N N . GLN A 1 88 ? 13.791 1.916 -10.530 1.00 78.12 88 GLN A N 1
ATOM 679 C CA . GLN A 1 88 ? 14.018 3.261 -11.084 1.00 78.12 88 GLN A CA 1
ATOM 680 C C . GLN A 1 88 ? 13.167 4.353 -10.422 1.00 78.12 88 GLN A C 1
ATOM 682 O O . GLN A 1 88 ? 13.537 5.522 -10.454 1.00 78.12 88 GLN A O 1
ATOM 687 N N . GLY A 1 89 ? 12.011 3.996 -9.853 1.00 79.44 89 GLY A N 1
ATOM 688 C CA . GLY A 1 89 ? 11.040 4.945 -9.298 1.00 79.44 89 GLY A CA 1
ATOM 689 C C . GLY A 1 89 ? 10.835 4.840 -7.788 1.00 79.44 89 GLY A C 1
ATOM 690 O O . GLY A 1 89 ? 9.874 5.418 -7.278 1.00 79.44 89 GLY A O 1
ATOM 691 N N . GLY A 1 90 ? 11.654 4.048 -7.086 1.00 89.25 90 GLY A N 1
ATOM 692 C CA . GLY A 1 90 ? 11.567 3.866 -5.634 1.00 89.25 90 GLY A CA 1
ATOM 693 C C . GLY A 1 90 ? 10.238 3.282 -5.150 1.00 89.25 90 GLY A C 1
ATOM 694 O O . GLY A 1 90 ? 9.869 3.462 -3.995 1.00 89.25 90 GLY A O 1
ATOM 695 N N . GLY A 1 91 ? 9.467 2.637 -6.034 1.00 92.81 91 GLY A N 1
ATOM 696 C CA . GLY A 1 91 ? 8.140 2.107 -5.708 1.00 92.81 91 GLY A CA 1
ATOM 697 C C . GLY A 1 91 ? 7.048 3.170 -5.527 1.00 92.81 91 GLY A C 1
ATOM 698 O O . GLY A 1 91 ? 5.952 2.832 -5.099 1.00 92.81 91 GLY A O 1
ATOM 699 N N . MET A 1 92 ? 7.292 4.437 -5.882 1.00 95.56 92 MET A N 1
ATOM 700 C CA . MET A 1 92 ? 6.280 5.510 -5.805 1.00 95.56 92 MET A CA 1
ATOM 701 C C . MET A 1 92 ? 5.256 5.455 -6.951 1.00 95.56 92 MET A C 1
ATOM 703 O O . MET A 1 92 ? 4.180 6.053 -6.883 1.00 95.56 92 MET A O 1
ATOM 707 N N . ARG A 1 93 ? 5.583 4.737 -8.032 1.00 95.88 93 ARG A N 1
ATOM 708 C CA . ARG A 1 93 ? 4.720 4.534 -9.200 1.00 95.88 93 ARG A CA 1
ATOM 709 C C . ARG A 1 93 ? 4.513 3.045 -9.453 1.00 95.88 93 ARG A C 1
ATOM 711 O O . ARG A 1 93 ? 5.452 2.255 -9.376 1.00 95.88 93 ARG A O 1
ATOM 718 N N . ALA A 1 94 ? 3.295 2.677 -9.827 1.00 95.56 94 ALA A N 1
ATOM 719 C CA . ALA A 1 94 ? 2.923 1.309 -10.175 1.00 95.56 94 ALA A CA 1
ATOM 720 C C . ALA A 1 94 ? 2.068 1.293 -11.442 1.00 95.56 94 ALA A C 1
ATOM 722 O O . ALA A 1 94 ? 1.461 2.298 -11.801 1.00 95.56 94 ALA A O 1
ATOM 723 N N . TYR A 1 95 ? 2.011 0.159 -12.136 1.00 95.06 95 TYR A N 1
ATOM 724 C CA . TYR A 1 95 ? 1.191 0.029 -13.335 1.00 95.06 95 TYR A CA 1
ATOM 725 C C . TYR A 1 95 ? -0.211 -0.453 -12.988 1.00 95.06 95 TYR A C 1
ATOM 727 O O . TYR A 1 95 ? -0.368 -1.478 -12.325 1.00 95.06 95 TYR A O 1
ATOM 735 N N . ARG A 1 96 ? -1.227 0.207 -13.546 1.00 95.25 96 ARG A N 1
ATOM 736 C CA . ARG A 1 96 ? -2.585 -0.326 -13.635 1.00 95.25 96 ARG A CA 1
ATOM 737 C C . ARG A 1 96 ? -2.683 -1.340 -14.779 1.00 95.25 96 ARG A C 1
ATOM 739 O O . ARG A 1 96 ? -2.687 -1.022 -15.970 1.00 95.25 96 ARG A O 1
ATOM 746 N N . LEU A 1 97 ? -2.768 -2.602 -14.407 1.00 93.06 97 LEU A N 1
ATOM 747 C CA . LEU A 1 97 ? -2.742 -3.785 -15.242 1.00 93.06 97 LEU A CA 1
ATOM 748 C C . LEU A 1 97 ? -4.097 -4.035 -15.925 1.00 93.06 97 LEU A C 1
ATOM 750 O O . LEU A 1 97 ? -4.978 -4.695 -15.385 1.00 93.06 97 LEU A O 1
ATOM 754 N N . ARG A 1 98 ? -4.225 -3.682 -17.208 1.00 87.38 98 ARG A N 1
ATOM 755 C CA . ARG A 1 98 ? -5.452 -3.957 -17.995 1.00 87.38 98 ARG A CA 1
ATOM 756 C C . ARG A 1 98 ? -5.440 -5.322 -18.682 1.00 87.38 98 ARG A C 1
ATOM 758 O O . ARG A 1 98 ? -4.389 -5.752 -19.155 1.00 87.38 98 ARG A O 1
ATOM 765 N N . ARG A 1 99 ? -6.568 -6.038 -18.706 1.00 81.56 99 ARG A N 1
ATOM 766 C CA . ARG A 1 99 ? -6.678 -7.359 -19.362 1.00 81.56 99 ARG A CA 1
ATOM 767 C C . ARG A 1 99 ? -6.305 -7.280 -20.851 1.00 81.56 99 ARG A C 1
ATOM 769 O O . ARG A 1 99 ? -6.551 -6.263 -21.494 1.00 81.56 99 ARG A O 1
ATOM 776 N N . GLY A 1 100 ? -5.689 -8.344 -21.370 1.00 80.31 100 GLY A N 1
ATOM 777 C CA . GLY A 1 100 ? -5.401 -8.510 -22.801 1.00 80.31 100 GLY A CA 1
ATOM 778 C C . GLY A 1 100 ? -4.328 -7.589 -23.393 1.00 80.31 100 GLY A C 1
ATOM 779 O O . GLY A 1 100 ? -4.165 -7.567 -24.608 1.00 80.31 100 GLY A O 1
ATOM 780 N N . ARG A 1 101 ? -3.592 -6.811 -22.585 1.00 83.56 101 ARG A N 1
ATOM 781 C CA . ARG A 1 101 ? -2.505 -5.964 -23.100 1.00 83.56 101 ARG A CA 1
ATOM 782 C C . ARG A 1 101 ? -1.349 -5.802 -22.120 1.00 83.56 101 ARG A C 1
ATOM 784 O O . ARG A 1 101 ? -1.540 -5.835 -20.905 1.00 83.56 101 ARG A O 1
ATOM 791 N N . ARG A 1 102 ? -0.161 -5.537 -22.671 1.00 84.31 102 ARG A N 1
ATOM 792 C CA . ARG A 1 102 ? 1.030 -5.161 -21.898 1.00 84.31 102 ARG A CA 1
ATOM 793 C C . ARG A 1 102 ? 0.865 -3.760 -21.275 1.00 84.31 102 ARG A C 1
ATOM 795 O O . ARG A 1 102 ? 0.280 -2.888 -21.933 1.00 84.31 102 ARG A O 1
ATOM 802 N N . PRO A 1 103 ? 1.356 -3.536 -20.039 1.00 87.31 103 PRO A N 1
ATOM 803 C CA . PRO A 1 103 ? 1.390 -2.210 -19.421 1.00 87.31 103 PRO A CA 1
ATOM 804 C C . PRO A 1 103 ? 2.192 -1.209 -20.257 1.00 87.31 103 PRO A C 1
ATOM 806 O O . PRO A 1 103 ? 3.145 -1.580 -20.941 1.00 87.31 103 PRO A O 1
ATOM 809 N N . ARG A 1 104 ? 1.796 0.065 -20.214 1.00 89.19 104 ARG A N 1
ATOM 810 C CA . ARG A 1 104 ? 2.479 1.177 -20.897 1.00 89.19 104 ARG A CA 1
ATOM 811 C C . ARG A 1 104 ? 2.700 2.314 -19.908 1.00 89.19 104 ARG A C 1
ATOM 813 O O . ARG A 1 104 ? 1.993 2.379 -18.911 1.00 89.19 104 ARG A O 1
ATOM 820 N N . PHE A 1 105 ? 3.580 3.264 -20.221 1.00 86.25 105 PHE A N 1
ATOM 821 C CA . PHE A 1 105 ? 3.822 4.440 -19.369 1.00 86.25 105 PHE A CA 1
ATOM 822 C C . PHE A 1 105 ? 2.542 5.184 -18.956 1.00 86.25 105 PHE A C 1
ATOM 824 O O . PHE A 1 105 ? 2.403 5.561 -17.801 1.00 86.25 105 PHE A O 1
ATOM 831 N N . LYS A 1 106 ? 1.555 5.309 -19.855 1.00 90.19 106 LYS A N 1
ATOM 832 C CA . LYS A 1 106 ? 0.248 5.927 -19.550 1.00 90.19 106 LYS A CA 1
ATOM 833 C C . LYS A 1 106 ? -0.618 5.165 -18.538 1.00 90.19 106 LYS A C 1
ATOM 835 O O . LYS A 1 106 ? -1.666 5.659 -18.142 1.00 90.19 106 LYS A O 1
ATOM 840 N N . ASP A 1 107 ? -0.249 3.930 -18.217 1.00 93.19 107 ASP A N 1
ATOM 84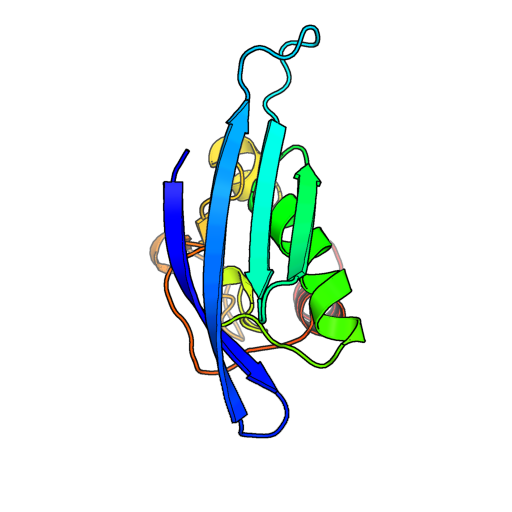1 C CA . ASP A 1 107 ? -0.909 3.114 -17.203 1.00 93.19 107 ASP A CA 1
ATOM 842 C C . ASP A 1 107 ? -0.206 3.241 -15.837 1.00 93.19 107 ASP A C 1
ATOM 844 O O . ASP A 1 107 ? -0.630 2.582 -14.891 1.00 93.19 107 ASP A O 1
ATOM 848 N N . LEU A 1 108 ? 0.847 4.063 -15.707 1.00 94.25 108 LEU A N 1
ATOM 849 C CA . LEU A 1 108 ? 1.446 4.375 -14.410 1.00 94.25 108 LEU A CA 1
ATOM 850 C C . LEU A 1 108 ? 0.502 5.236 -13.572 1.00 94.25 108 LEU A C 1
ATOM 852 O O . LEU A 1 108 ? -0.007 6.261 -14.022 1.00 94.25 108 LEU A O 1
ATOM 856 N N . VAL A 1 109 ? 0.329 4.830 -12.323 1.00 96.38 109 VAL A N 1
ATOM 857 C CA . VAL A 1 109 ? -0.394 5.561 -11.289 1.00 96.38 109 VAL A CA 1
ATOM 858 C C . VAL A 1 109 ? 0.556 5.879 -10.142 1.00 96.38 109 VAL A C 1
ATOM 860 O O . VAL A 1 109 ? 1.545 5.178 -9.922 1.00 96.38 109 VAL A O 1
ATOM 863 N N . ASP A 1 110 ? 0.280 6.972 -9.437 1.00 97.06 110 ASP A N 1
ATOM 864 C CA . ASP A 1 110 ? 0.884 7.226 -8.129 1.00 97.06 110 ASP A CA 1
ATOM 865 C C . ASP A 1 110 ? 0.352 6.192 -7.134 1.00 97.06 110 ASP A C 1
ATOM 867 O O . ASP A 1 110 ? -0.860 6.030 -7.016 1.00 97.06 110 ASP A O 1
ATOM 871 N N . VAL A 1 111 ? 1.252 5.479 -6.457 1.00 98.06 111 VAL A N 1
ATOM 872 C CA . VAL A 1 111 ? 0.922 4.402 -5.514 1.00 98.06 111 VAL A CA 1
ATOM 873 C C . VAL A 1 111 ? 0.080 4.898 -4.341 1.00 98.06 111 VAL A C 1
ATOM 875 O O . VAL A 1 111 ? -0.802 4.171 -3.882 1.00 98.06 111 VAL A O 1
ATOM 878 N N . PHE A 1 112 ? 0.305 6.130 -3.894 1.00 98.31 112 PHE A N 1
ATOM 879 C CA . PHE A 1 112 ? -0.369 6.715 -2.743 1.00 98.31 112 PHE A CA 1
ATOM 880 C C . PHE A 1 112 ? -1.542 7.608 -3.135 1.00 98.31 112 PHE A C 1
ATOM 882 O O . PHE A 1 112 ? -2.224 8.092 -2.239 1.00 98.31 112 PHE A O 1
ATOM 889 N N . ALA A 1 113 ? -1.832 7.832 -4.422 1.00 98.25 113 ALA A N 1
ATOM 890 C CA . ALA A 1 113 ? -3.047 8.541 -4.840 1.00 98.25 113 ALA A CA 1
ATOM 891 C C . ALA A 1 113 ? -4.319 7.833 -4.325 1.00 98.25 113 ALA A C 1
ATOM 893 O O . ALA A 1 113 ? -4.297 6.614 -4.137 1.00 98.25 113 ALA A O 1
ATOM 894 N N . PRO A 1 114 ? -5.424 8.561 -4.084 1.00 98.31 114 PRO A N 1
ATOM 895 C CA . PRO A 1 114 ? -6.644 7.972 -3.537 1.00 98.31 114 PRO A CA 1
ATOM 896 C C . PRO A 1 114 ? -7.259 6.926 -4.480 1.00 98.31 114 PRO A C 1
ATOM 898 O O . PRO A 1 114 ? -7.174 7.037 -5.709 1.00 98.31 114 PRO A O 1
ATOM 901 N N . ALA A 1 115 ? -7.883 5.907 -3.889 1.00 97.75 115 ALA A N 1
ATOM 902 C CA . ALA A 1 115 ? -8.732 4.938 -4.574 1.00 97.75 115 ALA A CA 1
ATOM 903 C C . ALA A 1 115 ? -9.806 4.405 -3.617 1.00 97.75 115 ALA A C 1
ATOM 905 O O . ALA A 1 115 ? -9.523 4.132 -2.457 1.00 97.75 115 ALA A O 1
ATOM 906 N N . ASP A 1 116 ? -11.010 4.209 -4.126 1.00 95.44 116 ASP A N 1
ATOM 907 C CA . ASP A 1 116 ? -12.190 3.701 -3.415 1.00 95.44 116 ASP A CA 1
ATOM 908 C C . ASP A 1 116 ? -12.756 2.430 -4.072 1.00 95.44 116 ASP A C 1
ATOM 910 O O . ASP A 1 116 ? -13.378 1.596 -3.421 1.00 95.44 116 ASP A O 1
ATOM 914 N N . GLU A 1 117 ? -12.480 2.234 -5.359 1.00 94.88 117 GLU A N 1
ATOM 915 C CA . GLU A 1 117 ? -12.903 1.062 -6.117 1.00 94.88 117 GLU A CA 1
ATOM 916 C C . GLU A 1 117 ? -11.802 0.015 -6.300 1.00 94.88 117 GLU A C 1
ATOM 918 O O . GLU A 1 117 ? -10.613 0.325 -6.424 1.00 94.88 117 GLU A O 1
ATOM 923 N N . CYS A 1 118 ? -12.228 -1.242 -6.474 1.00 95.88 118 CYS A N 1
ATOM 924 C CA . CYS A 1 118 ? -11.362 -2.381 -6.805 1.00 95.88 118 CYS A CA 1
ATOM 925 C C . CYS A 1 118 ? -10.237 -2.632 -5.784 1.00 95.88 118 CYS A C 1
ATOM 927 O O . CYS A 1 118 ? -9.232 -3.257 -6.133 1.00 95.88 118 CYS A O 1
ATOM 929 N N . LEU A 1 119 ? -10.381 -2.134 -4.553 1.00 97.81 119 LEU A N 1
ATOM 930 C CA . LEU A 1 119 ? -9.453 -2.384 -3.454 1.00 97.81 119 LEU A CA 1
ATOM 931 C C . LEU A 1 119 ? -9.432 -3.873 -3.110 1.00 97.81 119 LEU A C 1
ATOM 933 O O . LEU A 1 119 ? -10.447 -4.562 -3.212 1.00 97.81 119 LEU A O 1
ATOM 937 N N . SER A 1 120 ? -8.265 -4.380 -2.729 1.00 97.94 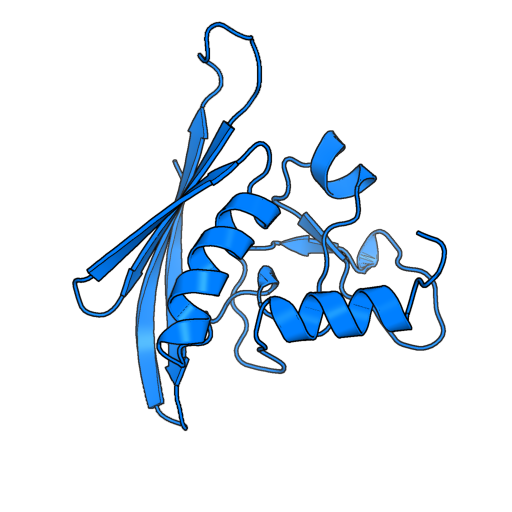120 SER A N 1
ATOM 938 C CA . SER A 1 120 ? -8.078 -5.801 -2.465 1.00 97.94 120 SER A CA 1
ATOM 939 C C . SER A 1 120 ? -6.900 -6.049 -1.529 1.00 97.94 120 SER A C 1
ATOM 941 O O . SER A 1 120 ? -6.031 -5.192 -1.354 1.00 97.94 120 SER A O 1
ATOM 943 N N . THR A 1 121 ? -6.846 -7.256 -0.967 1.00 98.38 121 THR A N 1
ATOM 944 C CA . THR A 1 121 ? -5.709 -7.700 -0.158 1.00 98.38 121 THR A CA 1
ATOM 945 C C . THR A 1 121 ? -4.441 -7.834 -0.998 1.00 98.38 121 THR A C 1
ATOM 947 O O . THR A 1 121 ? -4.489 -8.074 -2.214 1.00 98.38 121 THR A O 1
ATOM 950 N N . VAL A 1 122 ? -3.287 -7.729 -0.343 1.00 98.19 122 VAL A N 1
ATOM 951 C CA . VAL A 1 122 ? -1.965 -7.927 -0.952 1.00 98.19 122 VAL A CA 1
ATOM 952 C C . VAL A 1 122 ? -1.843 -9.337 -1.531 1.00 98.19 122 VAL A C 1
ATOM 954 O O . VAL A 1 122 ? -1.308 -9.520 -2.627 1.00 98.19 122 VAL A O 1
ATOM 957 N N . GLN A 1 123 ? -2.383 -10.346 -0.842 1.00 97.94 123 GLN A N 1
ATOM 958 C CA . GLN A 1 123 ? -2.389 -11.726 -1.331 1.00 97.94 123 GLN A CA 1
ATOM 959 C C . GLN A 1 123 ? -3.170 -11.860 -2.646 1.00 97.94 123 GLN A C 1
ATOM 961 O O . GLN A 1 123 ? -2.685 -12.486 -3.591 1.00 97.94 123 GLN A O 1
ATOM 966 N N . ALA A 1 124 ? -4.350 -11.246 -2.737 1.00 97.62 124 ALA A N 1
ATOM 967 C CA . ALA A 1 124 ? -5.160 -11.280 -3.949 1.00 97.62 124 ALA A CA 1
ATOM 968 C C . ALA A 1 124 ? -4.512 -10.498 -5.107 1.00 97.62 124 ALA A C 1
ATOM 970 O O . ALA A 1 124 ? -4.538 -10.975 -6.242 1.00 97.62 124 ALA A O 1
ATOM 971 N N . GLN A 1 125 ? -3.848 -9.365 -4.838 1.00 96.88 125 GLN A N 1
ATOM 972 C CA . GLN A 1 125 ? -3.023 -8.672 -5.839 1.00 96.88 125 GLN A CA 1
ATOM 973 C C . GLN A 1 125 ? -1.902 -9.572 -6.374 1.00 96.88 125 GLN A C 1
ATOM 975 O O . GLN A 1 125 ? -1.751 -9.709 -7.588 1.00 96.88 125 GLN A O 1
ATOM 980 N N . ARG A 1 126 ? -1.145 -10.240 -5.491 1.00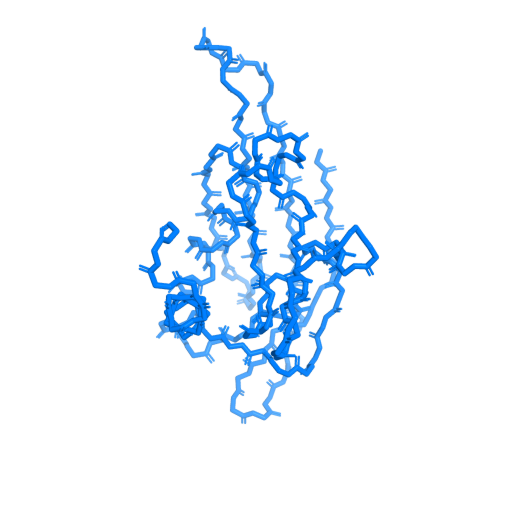 95.25 126 ARG A N 1
ATOM 981 C CA . ARG A 1 126 ? -0.077 -11.175 -5.892 1.00 95.25 126 ARG A CA 1
ATOM 982 C C . ARG A 1 126 ? -0.621 -12.312 -6.757 1.00 95.25 126 ARG A C 1
ATOM 984 O O . ARG A 1 126 ? -0.027 -12.629 -7.786 1.00 95.25 126 ARG A O 1
ATOM 991 N N . ALA A 1 127 ? -1.761 -12.893 -6.381 1.00 95.12 127 ALA A N 1
ATOM 992 C CA . ALA A 1 127 ? -2.415 -13.940 -7.163 1.00 95.12 127 ALA A CA 1
ATOM 993 C C . ALA A 1 127 ? -2.856 -13.439 -8.549 1.00 95.12 127 ALA A C 1
ATOM 995 O O . ALA A 1 127 ? -2.599 -14.105 -9.553 1.00 95.12 127 ALA A O 1
ATOM 996 N N . PHE A 1 128 ? -3.454 -12.246 -8.622 1.00 93.81 128 PHE A N 1
ATOM 997 C CA . PHE A 1 128 ? -3.857 -11.618 -9.882 1.00 93.81 128 PHE A CA 1
ATOM 998 C C . PHE A 1 128 ? -2.661 -11.378 -10.812 1.00 93.81 128 PHE A C 1
ATOM 1000 O O . PHE A 1 128 ? -2.725 -11.675 -12.006 1.00 93.81 128 PHE A O 1
ATOM 1007 N N . VAL A 1 129 ? -1.553 -10.872 -10.266 1.00 90.75 129 VAL A N 1
ATOM 1008 C CA . VAL A 1 129 ? -0.321 -10.602 -11.017 1.00 90.75 129 VAL A CA 1
ATOM 1009 C C . VAL A 1 129 ? 0.311 -11.898 -11.508 1.00 90.75 129 VAL A C 1
ATOM 1011 O O . VAL A 1 129 ? 0.614 -11.992 -12.695 1.00 90.75 129 VAL A O 1
ATOM 1014 N N . LYS A 1 130 ? 0.432 -12.913 -10.644 1.00 90.31 130 LYS A N 1
ATOM 1015 C CA . LYS A 1 130 ? 0.978 -14.229 -11.004 1.00 90.31 130 LYS A CA 1
ATOM 1016 C C . LYS A 1 130 ? 0.166 -14.903 -12.110 1.00 90.31 130 LYS A C 1
ATOM 1018 O O . LYS A 1 130 ? 0.737 -15.419 -13.060 1.00 90.31 130 LYS A O 1
ATOM 1023 N N . ALA A 1 131 ? -1.165 -14.864 -12.027 1.00 89.06 131 ALA A N 1
ATOM 1024 C CA . ALA A 1 131 ? -2.030 -15.418 -13.070 1.00 89.06 131 ALA A CA 1
ATOM 1025 C C . ALA A 1 131 ? -1.881 -14.683 -14.414 1.00 89.06 131 ALA A C 1
ATOM 1027 O O . ALA A 1 131 ? -2.095 -15.262 -15.476 1.00 89.06 131 ALA A O 1
ATOM 1028 N N . LYS A 1 132 ? -1.530 -13.394 -14.374 1.00 83.56 132 LYS A N 1
ATOM 1029 C CA . LYS A 1 132 ? -1.380 -12.553 -15.562 1.00 83.56 132 LYS A CA 1
ATOM 1030 C C . LYS A 1 132 ? 0.010 -12.626 -16.194 1.00 83.56 132 LYS A C 1
ATOM 1032 O O . LYS A 1 132 ? 0.125 -12.460 -17.407 1.00 83.56 132 LYS A O 1
ATOM 1037 N N . PHE A 1 133 ? 1.038 -12.836 -15.380 1.00 82.81 133 PHE A N 1
ATOM 1038 C CA . PHE A 1 133 ? 2.437 -12.931 -15.781 1.00 82.81 133 PHE A CA 1
ATOM 1039 C C . PHE A 1 133 ? 3.068 -14.165 -15.111 1.00 82.81 133 PHE A C 1
ATOM 1041 O O . PHE A 1 133 ? 3.796 -14.017 -14.132 1.00 82.81 133 PHE A O 1
ATOM 1048 N N . PRO A 1 134 ? 2.753 -15.383 -15.586 1.00 70.19 134 PRO A N 1
ATOM 1049 C CA . PRO A 1 134 ? 3.218 -16.620 -14.955 1.00 70.19 134 PRO A CA 1
ATOM 1050 C C . PRO A 1 134 ? 4.738 -16.834 -15.053 1.00 70.19 134 PRO A C 1
ATOM 1052 O O . PRO A 1 134 ? 5.291 -17.528 -14.206 1.00 70.19 134 PRO A O 1
ATOM 1055 N N . ASP A 1 135 ? 5.393 -16.203 -16.034 1.00 61.22 135 ASP A N 1
ATOM 1056 C CA . ASP A 1 135 ? 6.820 -16.376 -16.355 1.00 61.22 135 ASP A CA 1
ATOM 1057 C C . ASP A 1 135 ? 7.709 -15.184 -15.925 1.00 61.22 135 ASP A C 1
ATOM 1059 O O . ASP A 1 135 ? 8.824 -15.039 -16.426 1.00 61.22 135 ASP A O 1
ATOM 1063 N N . ALA A 1 136 ? 7.197 -14.278 -15.079 1.00 54.91 136 ALA A N 1
ATOM 1064 C CA . ALA A 1 136 ? 7.870 -13.031 -14.678 1.00 54.91 136 ALA A CA 1
ATOM 1065 C C . ALA A 1 136 ? 8.549 -13.094 -13.303 1.00 54.91 136 ALA A C 1
ATOM 1067 O O . ALA A 1 136 ? 8.050 -13.830 -12.420 1.00 54.91 136 ALA A O 1
#

Secondary structure (DSSP, 8-state):
-EEEEEEEEETTEEEEEEEEEEEE---TT---EEEEEEEETTEEEEEEESSHHHHHHHHHHHHHHTT-EE-BGGGBTTEE--HHHHHHHTTSEEEE--TTS---GGGEEETTSB--SSB--HHHHHHHHHHH-TT-

Foldseek 3Di:
DDKDWWWKDAPHDIDIKIWDWDWDCPPPVSQIKIKIWIQDPNDIQIAIDSAPLVRVLNSLLVCVVVRIFIFWPSQALQWAADPVCCVPVRNQWTFRHDPPDDTDPVRIDGRGHGHDPRGDHSVSSVVSVCVVCVPD